Protein AF-A0A520GVR5-F1 (afdb_monomer_lite)

Radius of gyration: 14.78 Å; chains: 1; bounding box: 39×14×40 Å

Foldseek 3Di:
DDKDWDFLWWWFFADACVPAVPGPGGTHIDTDTWIWDQDPVGTDIRDDHDDPVCVVPVPVPPPPVCCNGGVIPD

Sequence (74 aa):
MRIHHLNCGTCCPAGGRLFDGYTPHGAAHLVCHCLLIETDAGLVLVDTGYGTRDVDHPHDRLADFFIALNRPRL

Structure (mmCIF, N/CA/C/O backbone):
data_AF-A0A520GVR5-F1
#
_entry.id   AF-A0A520GVR5-F1
#
loop_
_atom_site.group_PDB
_atom_site.id
_atom_site.type_symbol
_atom_site.label_atom_id
_atom_site.label_alt_id
_atom_site.label_comp_id
_atom_site.label_asym_id
_atom_site.label_entity_id
_atom_site.label_seq_id
_atom_site.pdbx_PDB_ins_code
_atom_site.Cartn_x
_atom_site.Cartn_y
_atom_site.Cartn_z
_atom_site.occupancy
_atom_site.B_iso_or_equiv
_atom_site.auth_seq_id
_atom_site.auth_comp_id
_atom_site.auth_asym_id
_atom_site.auth_atom_id
_atom_site.pdbx_PDB_model_num
ATOM 1 N N . MET A 1 1 ? -8.707 -0.622 23.202 1.00 92.81 1 MET A N 1
ATOM 2 C CA . MET A 1 1 ? -8.147 -0.153 21.915 1.00 92.81 1 MET A CA 1
ATOM 3 C C . MET A 1 1 ? -7.102 -1.141 21.418 1.00 92.81 1 MET A C 1
ATOM 5 O O . MET A 1 1 ? -6.181 -1.449 22.170 1.00 92.81 1 MET A O 1
ATOM 9 N N . ARG A 1 2 ? -7.249 -1.644 20.189 1.00 98.19 2 ARG A N 1
ATOM 10 C CA . ARG A 1 2 ? -6.315 -2.586 19.544 1.00 98.19 2 ARG A CA 1
ATOM 11 C C . ARG A 1 2 ? -6.046 -2.135 18.110 1.00 98.19 2 ARG A C 1
ATOM 13 O O . ARG A 1 2 ? -6.960 -1.662 17.448 1.00 98.19 2 ARG A O 1
ATOM 20 N N . ILE A 1 3 ? -4.805 -2.259 17.640 1.00 98.12 3 ILE A N 1
ATOM 21 C CA . ILE A 1 3 ? -4.405 -1.854 16.284 1.00 98.12 3 ILE A CA 1
ATOM 22 C C . ILE A 1 3 ? -3.957 -3.093 15.514 1.00 98.12 3 ILE A C 1
ATOM 24 O O . ILE A 1 3 ? -3.084 -3.835 15.966 1.00 98.12 3 ILE A O 1
ATOM 28 N N . HIS A 1 4 ? -4.559 -3.301 14.349 1.00 97.69 4 HIS A N 1
ATOM 29 C CA . HIS A 1 4 ? -4.236 -4.368 13.414 1.00 97.69 4 HIS A CA 1
ATOM 30 C C . HIS A 1 4 ? -3.562 -3.749 12.196 1.00 97.69 4 HIS A C 1
ATOM 32 O O . HIS A 1 4 ? -4.124 -2.870 11.545 1.00 97.69 4 HIS A O 1
ATOM 38 N N . HIS A 1 5 ? -2.360 -4.223 11.888 1.00 97.00 5 HIS A N 1
ATOM 39 C CA . HIS A 1 5 ? -1.634 -3.829 10.689 1.00 97.00 5 HIS A CA 1
ATOM 40 C C . HIS A 1 5 ? -2.005 -4.785 9.560 1.00 97.00 5 HIS A C 1
ATOM 42 O O . HIS A 1 5 ? -1.771 -5.990 9.663 1.00 97.00 5 HIS A O 1
ATOM 48 N N . LEU A 1 6 ? -2.594 -4.251 8.498 1.00 95.69 6 LEU A N 1
ATOM 49 C CA . LEU A 1 6 ? -2.964 -5.006 7.309 1.00 95.69 6 LEU A CA 1
ATOM 50 C C . LEU A 1 6 ? -1.915 -4.750 6.224 1.00 95.69 6 LEU A C 1
ATOM 52 O O . LEU A 1 6 ? -1.603 -3.600 5.916 1.00 95.69 6 LEU A O 1
ATOM 56 N N . ASN A 1 7 ? -1.370 -5.822 5.644 1.00 93.62 7 ASN A N 1
ATOM 57 C CA . ASN A 1 7 ? -0.558 -5.717 4.435 1.00 93.62 7 ASN A CA 1
ATOM 58 C C . ASN A 1 7 ? -1.503 -5.562 3.240 1.00 93.62 7 ASN A C 1
ATOM 60 O O . ASN A 1 7 ? -2.141 -6.529 2.828 1.00 93.62 7 ASN A O 1
ATOM 64 N N . CYS A 1 8 ? -1.588 -4.344 2.714 1.00 93.94 8 CYS A N 1
ATOM 65 C CA . CYS A 1 8 ? -2.420 -3.985 1.570 1.00 93.94 8 CYS A CA 1
ATOM 66 C C . CYS A 1 8 ? -1.617 -3.905 0.257 1.00 93.94 8 CYS A C 1
ATOM 68 O O . CYS A 1 8 ? -2.054 -3.264 -0.694 1.00 93.94 8 CYS A O 1
ATOM 70 N N . GLY A 1 9 ? -0.427 -4.511 0.206 1.00 92.69 9 GLY A N 1
ATOM 71 C CA . GLY A 1 9 ? 0.439 -4.548 -0.971 1.00 92.69 9 GLY A CA 1
ATOM 72 C C . GLY A 1 9 ? 1.909 -4.360 -0.607 1.00 92.69 9 GLY A C 1
ATOM 73 O O . GLY A 1 9 ? 2.246 -3.690 0.369 1.00 92.69 9 GLY A O 1
ATOM 74 N N . THR A 1 10 ? 2.806 -4.942 -1.404 1.00 94.12 10 THR A N 1
ATOM 75 C CA . THR A 1 10 ? 4.262 -4.783 -1.240 1.00 94.12 10 THR A CA 1
ATOM 76 C C . THR A 1 10 ? 4.839 -4.074 -2.459 1.00 94.12 10 THR A C 1
ATOM 78 O O . THR A 1 10 ? 4.576 -4.492 -3.579 1.00 94.12 10 THR A O 1
ATOM 81 N N . CYS A 1 11 ? 5.657 -3.045 -2.260 1.00 94.62 11 CYS A N 1
ATOM 82 C CA . CYS A 1 11 ? 6.328 -2.306 -3.330 1.00 94.62 11 CYS A CA 1
ATOM 83 C C . CYS A 1 11 ? 7.838 -2.510 -3.249 1.00 94.62 11 CYS A C 1
ATOM 85 O O . CYS A 1 11 ? 8.418 -2.505 -2.159 1.00 94.62 11 CYS A O 1
ATOM 87 N N . CYS A 1 12 ? 8.476 -2.652 -4.410 1.00 95.62 12 CYS A N 1
ATOM 88 C CA . CYS A 1 12 ? 9.920 -2.814 -4.529 1.00 95.62 12 CYS A CA 1
ATOM 89 C C . CYS A 1 12 ? 10.562 -1.662 -5.317 1.00 95.62 12 CYS A C 1
ATOM 91 O O . CYS A 1 12 ? 11.103 -1.897 -6.407 1.00 95.62 12 CYS A O 1
ATOM 93 N N . PRO A 1 13 ? 10.489 -0.412 -4.823 1.00 95.06 13 PRO A N 1
ATOM 94 C CA . PRO A 1 13 ? 10.867 0.741 -5.618 1.00 95.06 13 PRO A CA 1
ATOM 95 C C . PRO A 1 13 ? 12.365 0.771 -5.926 1.00 95.06 13 PRO A C 1
ATOM 97 O O . PRO A 1 13 ? 13.204 0.383 -5.107 1.00 95.06 13 PRO A O 1
ATOM 100 N N . ALA A 1 14 ? 12.713 1.261 -7.115 1.00 92.56 14 ALA A N 1
ATOM 101 C CA . ALA A 1 14 ? 14.108 1.458 -7.499 1.00 92.56 14 ALA A CA 1
ATOM 102 C C . ALA A 1 14 ? 14.687 2.689 -6.783 1.00 92.56 14 ALA A C 1
ATOM 104 O O . ALA A 1 14 ? 14.231 3.803 -7.011 1.00 92.56 14 ALA A O 1
ATOM 105 N N . GLY A 1 15 ? 15.710 2.497 -5.948 1.00 91.94 15 GLY A N 1
ATOM 106 C CA . GLY A 1 15 ? 16.331 3.574 -5.164 1.00 91.94 15 GLY A CA 1
ATOM 107 C C . GLY A 1 15 ? 16.784 3.165 -3.761 1.00 91.94 15 GLY A C 1
ATOM 108 O O . GLY A 1 15 ? 17.344 4.001 -3.053 1.00 91.94 15 GLY A O 1
ATOM 109 N N . GLY A 1 16 ? 16.569 1.899 -3.370 1.00 93.88 16 GLY A N 1
ATOM 110 C CA . GLY A 1 16 ? 17.021 1.313 -2.104 1.00 93.88 16 GLY A CA 1
ATOM 111 C C . GLY A 1 16 ? 16.747 2.232 -0.914 1.00 93.88 16 GLY A C 1
ATOM 112 O O . GLY A 1 16 ? 15.600 2.564 -0.620 1.00 93.88 16 GLY A O 1
ATOM 113 N N . ARG A 1 17 ? 17.826 2.723 -0.301 1.00 95.06 17 ARG A N 1
ATOM 114 C CA . ARG A 1 17 ? 17.838 3.532 0.919 1.00 95.06 17 ARG A CA 1
ATOM 115 C C . ARG A 1 17 ? 17.026 4.816 0.807 1.00 95.06 17 ARG A C 1
ATOM 117 O O . ARG A 1 17 ? 16.587 5.325 1.829 1.00 95.06 17 ARG A O 1
ATOM 124 N N . LEU A 1 18 ? 16.835 5.353 -0.399 1.00 94.38 18 LEU A N 1
ATOM 125 C CA . LEU A 1 18 ? 15.976 6.525 -0.606 1.00 94.38 18 LEU A CA 1
ATOM 126 C C . LEU A 1 18 ? 14.507 6.238 -0.266 1.00 94.38 18 LEU A C 1
ATOM 128 O O . LEU A 1 18 ? 13.774 7.165 0.056 1.00 94.38 18 LEU A O 1
ATOM 132 N N . PHE A 1 19 ? 14.096 4.972 -0.330 1.00 93.81 19 PHE A N 1
ATOM 133 C CA . PHE A 1 19 ? 12.732 4.536 -0.060 1.00 93.81 19 PHE A CA 1
ATOM 134 C C . PHE A 1 19 ? 12.595 3.871 1.308 1.00 93.81 19 PHE A C 1
ATOM 136 O O . PHE A 1 19 ? 11.730 4.268 2.080 1.00 93.81 19 PHE A O 1
ATOM 143 N N . ASP A 1 20 ? 13.426 2.875 1.623 1.00 93.88 20 ASP A N 1
ATOM 144 C CA . ASP A 1 20 ? 13.278 2.099 2.864 1.00 93.88 20 ASP A CA 1
ATOM 145 C C . ASP A 1 20 ? 14.217 2.536 4.000 1.00 93.88 20 ASP A C 1
ATOM 147 O O . ASP A 1 20 ? 14.048 2.114 5.140 1.00 93.88 20 ASP A O 1
ATOM 151 N N . GLY A 1 21 ? 15.191 3.404 3.720 1.00 95.06 21 GLY A N 1
ATOM 152 C CA . GLY A 1 21 ? 16.136 3.913 4.712 1.00 95.06 21 GLY A CA 1
ATOM 153 C C . GLY A 1 21 ? 17.286 2.966 5.073 1.00 95.06 21 GLY A C 1
ATOM 154 O O . GLY A 1 21 ? 18.211 3.409 5.759 1.00 95.06 21 GLY A O 1
ATOM 155 N N . TYR A 1 22 ? 17.314 1.719 4.581 1.00 94.81 22 TYR A N 1
ATOM 156 C CA . TYR A 1 22 ? 18.339 0.733 4.966 1.00 94.81 22 TYR A CA 1
ATOM 157 C C . TYR A 1 22 ? 18.947 -0.083 3.815 1.00 94.81 22 TYR A C 1
ATOM 159 O O . TYR A 1 22 ? 20.097 -0.506 3.943 1.00 94.81 22 TYR A O 1
ATOM 167 N N . THR A 1 23 ? 18.262 -0.286 2.688 1.00 94.75 23 THR A N 1
ATOM 168 C CA . THR A 1 23 ? 18.797 -1.074 1.564 1.00 94.75 23 THR A CA 1
ATOM 169 C C . THR A 1 23 ? 19.851 -0.268 0.809 1.00 94.75 23 THR A C 1
ATOM 171 O O . THR A 1 23 ? 19.504 0.732 0.190 1.00 94.75 23 THR A O 1
ATOM 174 N N . PRO A 1 24 ? 21.140 -0.655 0.780 1.00 92.38 24 PRO A N 1
ATOM 175 C CA . PRO A 1 24 ? 22.182 0.228 0.262 1.00 92.38 24 PRO A CA 1
ATOM 176 C C . PRO A 1 24 ? 21.937 0.707 -1.176 1.00 92.38 24 PRO A C 1
ATOM 178 O O . PRO A 1 24 ? 22.127 1.891 -1.464 1.00 92.38 24 PRO A O 1
ATOM 181 N N . HIS A 1 25 ? 21.564 -0.198 -2.087 1.00 91.88 25 HIS A N 1
ATOM 182 C CA . HIS A 1 25 ? 21.374 0.065 -3.520 1.00 91.88 25 HIS A CA 1
ATOM 183 C C . HIS A 1 25 ? 20.280 -0.865 -4.076 1.00 91.88 25 HIS A C 1
ATOM 185 O O . HIS A 1 25 ? 20.003 -1.911 -3.494 1.00 91.88 25 HIS A O 1
ATOM 191 N N . GLY A 1 26 ? 19.709 -0.541 -5.240 1.00 91.69 26 GLY A N 1
ATOM 192 C CA . GLY A 1 26 ? 18.788 -1.439 -5.948 1.00 91.69 26 GLY A CA 1
ATOM 193 C C . GLY A 1 26 ? 17.322 -1.280 -5.538 1.00 91.69 26 GLY A C 1
ATOM 194 O O . GLY A 1 26 ? 16.819 -0.156 -5.466 1.00 91.69 26 GLY A O 1
ATOM 195 N N . ALA A 1 27 ? 16.619 -2.400 -5.357 1.00 94.25 27 ALA A N 1
ATOM 196 C CA . ALA A 1 27 ? 15.194 -2.418 -5.034 1.00 94.25 27 ALA A CA 1
ATOM 197 C C . ALA A 1 27 ? 14.981 -2.365 -3.518 1.00 94.25 27 ALA A C 1
ATOM 199 O O . ALA A 1 27 ? 15.476 -3.229 -2.799 1.00 94.25 27 ALA A O 1
ATOM 200 N N . ALA A 1 28 ? 14.247 -1.359 -3.052 1.00 95.81 28 ALA A N 1
ATOM 201 C CA . ALA A 1 28 ? 13.843 -1.258 -1.655 1.00 95.81 28 ALA A CA 1
ATOM 202 C C . ALA A 1 28 ? 12.713 -2.251 -1.339 1.00 95.81 28 ALA A C 1
ATOM 204 O O . ALA A 1 28 ? 12.152 -2.866 -2.248 1.00 95.81 28 ALA A O 1
ATOM 205 N N . HIS A 1 29 ? 12.340 -2.373 -0.068 1.00 94.56 29 HIS A N 1
ATOM 206 C CA . HIS A 1 29 ? 11.168 -3.147 0.347 1.00 94.56 29 HIS A CA 1
ATOM 207 C C . HIS A 1 29 ? 10.224 -2.292 1.191 1.00 94.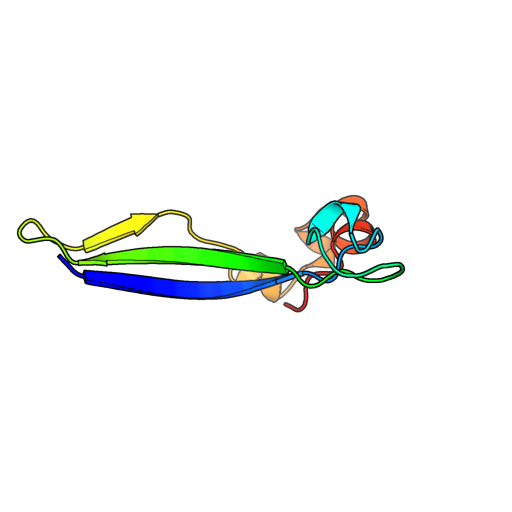56 29 HIS A C 1
ATOM 209 O O . HIS A 1 29 ? 10.518 -1.965 2.341 1.00 94.56 29 HIS A O 1
ATOM 215 N N . LEU A 1 30 ? 9.075 -1.951 0.607 1.00 93.88 30 LEU A N 1
ATOM 216 C CA . LEU A 1 30 ? 8.014 -1.182 1.246 1.00 93.88 30 LEU A CA 1
ATOM 217 C C . LEU A 1 30 ? 6.716 -1.980 1.293 1.00 93.88 30 LEU A C 1
ATOM 219 O O . LEU A 1 30 ? 6.455 -2.837 0.452 1.00 93.88 30 LEU A O 1
ATOM 223 N N . VAL A 1 31 ? 5.877 -1.638 2.260 1.00 93.00 31 VAL A N 1
ATOM 224 C CA . VAL A 1 31 ? 4.545 -2.207 2.439 1.00 93.00 31 VAL A CA 1
ATOM 225 C C . VAL A 1 31 ? 3.524 -1.078 2.493 1.00 93.00 31 VAL A C 1
ATOM 227 O O . VAL A 1 31 ? 3.741 -0.062 3.154 1.00 93.00 31 VAL A O 1
ATOM 230 N N . CYS A 1 32 ? 2.410 -1.253 1.789 1.00 92.56 32 CYS A N 1
ATOM 231 C CA . CYS A 1 32 ? 1.228 -0.423 1.953 1.00 92.56 32 CYS A CA 1
ATOM 232 C C . CYS A 1 32 ? 0.509 -0.900 3.222 1.00 92.56 32 CYS A C 1
ATOM 234 O O . CYS A 1 32 ? -0.166 -1.929 3.216 1.00 92.56 32 CYS A O 1
ATOM 236 N N . HIS A 1 33 ? 0.744 -0.215 4.341 1.00 94.81 33 HIS A N 1
ATOM 237 C CA . HIS A 1 33 ? 0.112 -0.537 5.617 1.00 94.81 33 HIS A CA 1
ATOM 238 C C . HIS A 1 33 ? -1.221 0.189 5.756 1.00 94.81 33 HIS A C 1
ATOM 240 O O . HIS A 1 33 ? -1.239 1.402 5.946 1.00 94.81 33 HIS A O 1
ATOM 246 N N . CYS A 1 34 ? -2.314 -0.571 5.769 1.00 96.75 34 CYS A N 1
ATOM 247 C CA . CYS A 1 34 ? -3.585 -0.072 6.281 1.00 96.75 34 CYS A CA 1
ATOM 248 C C . CYS A 1 34 ? -3.697 -0.420 7.770 1.00 96.75 34 CYS A C 1
ATOM 250 O O . CYS A 1 34 ? -3.201 -1.466 8.211 1.00 96.75 34 CYS A O 1
ATOM 252 N N . LEU A 1 35 ? -4.362 0.429 8.552 1.00 98.12 35 LEU A N 1
ATOM 253 C CA . LEU A 1 35 ? -4.618 0.149 9.967 1.00 98.12 35 LEU A CA 1
ATOM 254 C C . LEU A 1 35 ? -6.103 -0.099 10.180 1.00 98.12 35 LEU A C 1
ATOM 256 O O . LEU A 1 35 ? -6.923 0.766 9.883 1.00 98.12 35 LEU A O 1
ATOM 260 N N . LEU A 1 36 ? -6.439 -1.245 10.762 1.00 98.12 36 LEU A N 1
ATOM 261 C CA . LEU A 1 36 ? -7.753 -1.464 11.350 1.00 98.12 36 LEU A CA 1
ATOM 262 C C . LEU A 1 36 ? -7.635 -1.281 12.862 1.00 98.12 36 LEU A C 1
ATOM 264 O O . LEU A 1 36 ? -6.903 -2.007 13.535 1.00 98.12 36 LEU A O 1
ATOM 268 N N . ILE A 1 37 ? -8.336 -0.289 13.392 1.00 98.50 37 ILE A N 1
ATOM 269 C CA . ILE A 1 37 ? -8.271 0.097 14.797 1.00 98.50 37 ILE A CA 1
ATOM 270 C C . ILE A 1 37 ? -9.599 -0.262 15.459 1.00 98.50 37 ILE A C 1
ATOM 272 O O . ILE A 1 37 ? -10.649 0.276 15.111 1.00 98.50 37 ILE A O 1
ATOM 276 N N . GLU A 1 38 ? -9.543 -1.160 16.438 1.00 98.56 38 GLU A N 1
ATOM 277 C CA . GLU A 1 38 ? -10.671 -1.499 17.300 1.00 98.56 38 GLU A CA 1
ATOM 278 C C . GLU A 1 38 ? -10.763 -0.477 18.444 1.00 98.56 38 GLU A C 1
ATOM 280 O O . GLU A 1 38 ? -9.830 -0.324 19.247 1.00 98.56 38 GLU A O 1
ATOM 285 N N . THR A 1 39 ? -11.897 0.217 18.530 1.00 98.12 39 THR A N 1
ATOM 286 C CA . THR A 1 39 ? -12.225 1.192 19.581 1.00 98.12 39 THR A CA 1
ATOM 287 C C . THR A 1 39 ? -13.547 0.823 20.254 1.00 98.12 39 THR A C 1
ATOM 289 O O . THR A 1 39 ? -14.327 0.045 19.710 1.00 98.12 39 THR A O 1
ATOM 292 N N . ASP A 1 40 ? -13.840 1.422 21.408 1.00 97.81 40 ASP A N 1
ATOM 293 C CA . ASP A 1 40 ? -15.096 1.162 22.127 1.00 97.81 40 ASP A CA 1
ATOM 294 C C . ASP A 1 40 ? -16.331 1.675 21.360 1.00 97.81 40 ASP A C 1
ATOM 296 O O . ASP A 1 40 ? -17.439 1.186 21.560 1.00 97.81 40 ASP A O 1
ATOM 300 N N . ALA A 1 41 ? -16.143 2.636 20.447 1.00 97.69 41 ALA A N 1
ATOM 301 C CA . ALA A 1 41 ? -17.193 3.178 19.584 1.00 97.69 41 ALA A CA 1
ATOM 302 C C . ALA A 1 41 ? -17.346 2.415 18.251 1.00 97.69 41 ALA A C 1
ATOM 304 O O . ALA A 1 41 ? -18.241 2.732 17.468 1.00 97.69 41 ALA A O 1
ATOM 305 N N . GLY A 1 42 ? -16.481 1.431 17.977 1.00 97.94 42 GLY A N 1
ATOM 306 C CA . GLY A 1 42 ? -16.484 0.648 16.741 1.00 97.94 42 GLY A CA 1
ATOM 307 C C . GLY A 1 42 ? -15.112 0.549 16.072 1.00 97.94 42 GLY A C 1
ATOM 308 O O . GLY A 1 42 ? -14.068 0.779 16.688 1.00 97.94 42 GLY A O 1
ATOM 309 N N . LEU A 1 43 ? -15.121 0.183 14.789 1.00 98.38 43 LEU A N 1
ATOM 310 C CA . LEU A 1 43 ? -13.920 -0.001 13.975 1.00 98.38 43 LEU A CA 1
ATOM 311 C C . LEU A 1 43 ? -13.581 1.273 13.198 1.00 98.38 43 LEU A C 1
ATOM 313 O O . LEU A 1 43 ? -14.452 1.865 12.562 1.00 98.38 43 LEU A O 1
ATOM 317 N N . VAL A 1 44 ? -12.305 1.650 13.199 1.00 98.31 44 VAL A N 1
ATOM 318 C CA . VAL A 1 44 ? -11.765 2.727 12.362 1.00 98.31 44 VAL A CA 1
ATOM 319 C C . VAL A 1 44 ? -10.777 2.126 11.375 1.00 98.31 44 VAL A C 1
ATOM 321 O O . VAL A 1 44 ? -9.826 1.459 11.778 1.00 98.31 44 VAL A O 1
ATOM 324 N N . LEU A 1 45 ? -10.999 2.369 10.086 1.00 97.94 45 LEU A N 1
ATOM 325 C CA . LEU A 1 45 ? -10.072 1.995 9.026 1.00 97.94 45 LEU A CA 1
ATOM 326 C C . LEU A 1 45 ? -9.272 3.229 8.602 1.00 97.94 45 LEU A C 1
ATOM 328 O O . LEU A 1 45 ? -9.850 4.257 8.249 1.00 97.94 45 LEU A O 1
ATOM 332 N N . VAL A 1 46 ? -7.948 3.120 8.655 1.00 97.69 46 VAL A N 1
ATOM 333 C CA . VAL A 1 46 ? -7.015 4.131 8.154 1.00 97.69 46 VAL A CA 1
ATOM 334 C C . VAL A 1 46 ? -6.393 3.605 6.868 1.00 97.69 46 VAL A C 1
ATOM 336 O O . VAL A 1 46 ? -5.705 2.583 6.900 1.00 97.69 46 VAL A O 1
ATOM 339 N N . ASP A 1 47 ? -6.617 4.348 5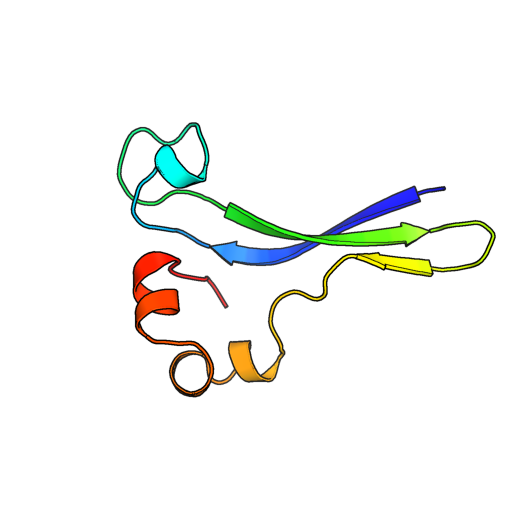.782 1.00 96.00 47 A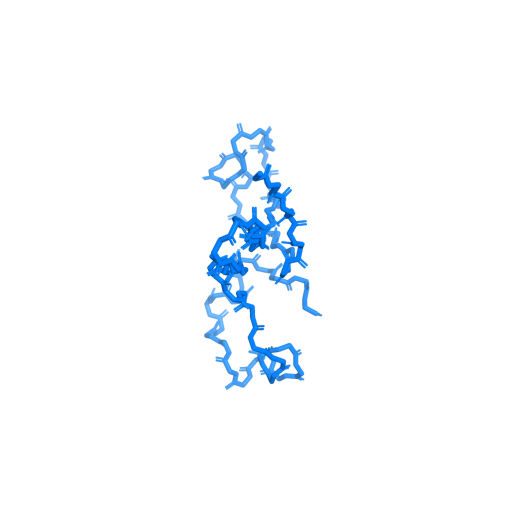SP A N 1
ATOM 340 C CA . ASP A 1 47 ? -6.255 3.985 4.405 1.00 96.00 47 ASP A CA 1
ATOM 341 C C . ASP A 1 47 ? -6.974 2.716 3.891 1.00 96.00 47 ASP A C 1
ATOM 343 O O . ASP A 1 47 ? -7.606 1.979 4.649 1.00 96.00 47 ASP A O 1
ATOM 347 N N . THR A 1 48 ? -6.933 2.478 2.582 1.00 94.75 48 THR A N 1
ATOM 348 C CA . THR A 1 48 ? -7.624 1.350 1.929 1.00 94.75 48 THR A CA 1
ATOM 349 C C . THR A 1 48 ? -6.769 0.591 0.918 1.00 94.75 48 THR A C 1
ATOM 351 O O . THR A 1 48 ? -7.262 -0.358 0.315 1.00 94.75 48 THR A O 1
ATOM 354 N N . GLY A 1 49 ? -5.506 0.976 0.727 1.00 93.38 49 GLY A N 1
ATOM 355 C CA . GLY A 1 49 ? -4.602 0.294 -0.198 1.00 93.38 49 GLY A CA 1
ATOM 356 C C . GLY A 1 49 ? -5.085 0.301 -1.651 1.00 93.38 49 GLY A C 1
ATOM 357 O O . GLY A 1 49 ? -5.773 1.227 -2.083 1.00 93.38 49 GLY A O 1
ATOM 358 N N . TYR A 1 50 ? -4.703 -0.726 -2.417 1.00 93.19 50 TYR A N 1
ATOM 359 C CA . TYR A 1 50 ? -5.089 -0.865 -3.824 1.00 93.19 50 TYR A CA 1
ATOM 360 C C . TYR A 1 50 ? -6.522 -1.372 -3.983 1.00 93.19 50 TYR A C 1
ATOM 362 O O . TYR A 1 50 ? -6.964 -2.276 -3.270 1.00 93.19 50 TYR A O 1
ATOM 370 N N . GLY A 1 51 ? -7.242 -0.841 -4.974 1.00 93.44 51 GLY A N 1
ATOM 371 C CA . GLY A 1 51 ? -8.526 -1.406 -5.363 1.00 93.44 51 GLY A CA 1
ATOM 372 C C . GLY A 1 51 ? -8.345 -2.788 -5.989 1.00 93.44 51 GLY A C 1
ATOM 373 O O . GLY A 1 51 ? -7.379 -3.027 -6.707 1.00 93.44 51 GLY A O 1
ATOM 374 N N . THR A 1 52 ? -9.311 -3.689 -5.799 1.00 94.62 52 THR A N 1
ATOM 375 C CA . THR A 1 52 ? -9.265 -5.043 -6.388 1.00 94.62 52 THR A CA 1
ATOM 376 C C . THR A 1 52 ? -9.086 -5.013 -7.903 1.00 94.62 52 THR A C 1
ATOM 378 O O . THR A 1 52 ? -8.280 -5.750 -8.448 1.00 94.62 52 THR A O 1
ATOM 381 N N . ARG A 1 53 ? -9.739 -4.070 -8.588 1.00 96.00 53 ARG A N 1
ATOM 382 C CA . ARG A 1 53 ? -9.538 -3.882 -10.030 1.00 96.00 53 ARG A CA 1
ATOM 383 C C . ARG A 1 53 ? -8.139 -3.385 -10.381 1.00 96.00 53 ARG A C 1
ATOM 385 O O . ARG A 1 53 ? -7.661 -3.717 -11.454 1.00 96.00 53 ARG A O 1
ATOM 392 N N . ASP A 1 54 ? -7.506 -2.580 -9.526 1.00 94.56 54 ASP A N 1
ATOM 393 C CA . ASP A 1 54 ? -6.127 -2.125 -9.748 1.00 94.56 54 ASP A CA 1
ATOM 394 C C . ASP A 1 54 ? -5.142 -3.297 -9.610 1.00 94.56 54 ASP A C 1
ATOM 396 O O . ASP A 1 54 ? -4.106 -3.296 -10.262 1.00 94.56 54 ASP A O 1
ATOM 400 N N . VAL A 1 55 ? -5.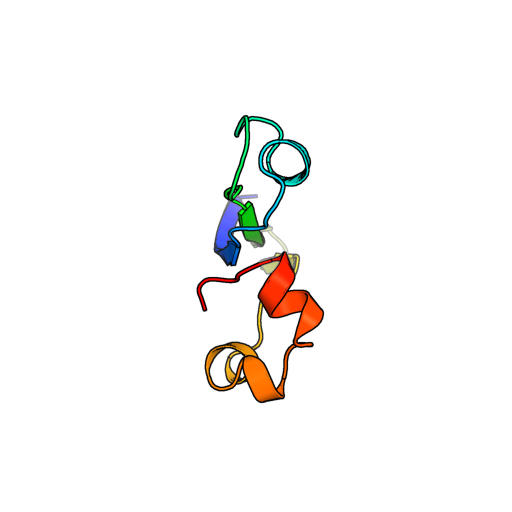485 -4.312 -8.808 1.00 93.44 55 VAL A N 1
ATOM 401 C CA . VAL A 1 55 ? -4.753 -5.585 -8.720 1.00 93.44 55 VAL A CA 1
ATOM 402 C C . VAL A 1 55 ? -5.010 -6.462 -9.948 1.00 93.44 55 VAL A C 1
ATOM 404 O O . VAL A 1 55 ? -4.063 -6.988 -10.524 1.00 93.44 55 VAL A O 1
ATOM 407 N N . ASP A 1 56 ? -6.266 -6.577 -10.387 1.00 95.62 56 ASP A N 1
ATOM 408 C CA . ASP A 1 56 ? -6.640 -7.405 -11.545 1.00 95.62 56 ASP A CA 1
ATOM 409 C C . ASP A 1 56 ? -6.119 -6.830 -12.878 1.00 95.62 56 ASP A C 1
ATOM 411 O O . ASP A 1 56 ? -5.771 -7.571 -13.799 1.00 95.62 56 ASP A O 1
ATOM 415 N N . HIS A 1 57 ? -6.066 -5.498 -12.991 1.00 95.56 57 HIS A N 1
ATOM 416 C CA . HIS A 1 57 ? -5.710 -4.767 -14.212 1.00 95.56 57 HIS A CA 1
ATOM 417 C C . HIS A 1 57 ? -4.723 -3.618 -13.928 1.00 95.56 57 HIS A C 1
ATOM 419 O O . HIS A 1 57 ? -5.047 -2.447 -14.156 1.00 95.56 57 HIS A O 1
ATOM 425 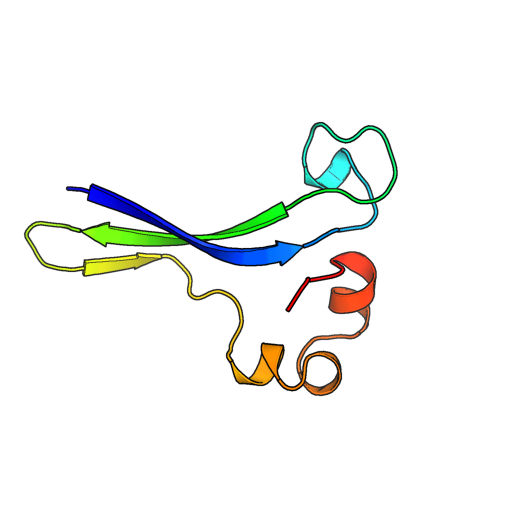N N . PRO A 1 58 ? -3.506 -3.911 -13.434 1.00 93.44 58 PRO A N 1
ATOM 426 C CA . PRO A 1 58 ? -2.599 -2.886 -12.927 1.00 93.44 58 PRO A CA 1
ATOM 427 C C . PRO A 1 58 ? -2.133 -1.925 -14.015 1.00 93.44 58 PRO A C 1
ATOM 429 O O . PRO A 1 58 ? -2.154 -0.721 -13.797 1.00 93.44 58 PRO A O 1
ATOM 432 N N . HIS A 1 59 ? -1.795 -2.423 -15.205 1.00 93.88 59 HIS A N 1
ATOM 433 C CA . HIS A 1 59 ? -1.320 -1.595 -16.320 1.00 93.88 59 HIS A CA 1
ATOM 434 C C . HIS A 1 59 ? -2.409 -0.729 -16.966 1.00 93.88 59 HIS A C 1
ATOM 436 O O . HIS A 1 59 ? -2.100 0.295 -17.564 1.00 93.88 59 HIS A O 1
ATOM 442 N N . ASP A 1 60 ? -3.682 -1.095 -16.807 1.00 95.75 60 ASP A N 1
ATOM 443 C CA . ASP A 1 60 ? -4.797 -0.305 -17.340 1.00 95.75 60 ASP A CA 1
ATOM 444 C C . ASP A 1 60 ? -5.262 0.777 -16.354 1.00 95.75 60 ASP A C 1
ATOM 446 O O . ASP A 1 60 ? -5.986 1.704 -16.726 1.00 95.75 60 ASP A O 1
ATOM 450 N N . ARG A 1 61 ? -4.912 0.633 -15.068 1.00 95.88 61 ARG A N 1
ATOM 451 C CA . ARG A 1 61 ? -5.513 1.410 -13.971 1.00 95.88 61 ARG A CA 1
ATOM 452 C C . ARG A 1 61 ? -4.517 2.194 -13.135 1.00 95.88 61 ARG A C 1
ATOM 454 O O . ARG A 1 61 ? -4.896 3.198 -12.535 1.00 95.88 61 ARG A O 1
ATOM 461 N N . LEU A 1 62 ? -3.260 1.773 -13.107 1.00 94.50 62 LEU A N 1
ATOM 462 C CA . LEU A 1 62 ? -2.167 2.488 -12.465 1.00 94.50 62 LEU A CA 1
ATOM 463 C C . LEU A 1 62 ? -1.282 3.102 -13.546 1.00 94.50 62 LEU A C 1
ATOM 465 O O . LEU A 1 62 ? -1.046 2.506 -14.590 1.00 94.50 62 LEU A O 1
ATOM 469 N N . ALA A 1 63 ? -0.772 4.305 -13.292 1.00 95.50 63 ALA A N 1
ATOM 470 C CA . ALA A 1 63 ? 0.119 4.961 -14.241 1.00 95.50 63 ALA A CA 1
ATOM 471 C C . ALA A 1 63 ? 1.377 4.109 -14.488 1.00 95.50 63 ALA A C 1
ATOM 473 O O . ALA A 1 63 ? 2.018 3.664 -13.535 1.00 95.50 63 ALA A O 1
ATOM 474 N N . ASP A 1 64 ? 1.803 3.968 -15.744 1.00 94.56 64 ASP A N 1
ATOM 475 C CA . ASP A 1 64 ? 3.001 3.185 -16.091 1.00 94.56 64 ASP A CA 1
ATOM 476 C C . ASP A 1 64 ? 4.250 3.653 -15.339 1.00 94.56 64 ASP A C 1
ATOM 478 O O . ASP A 1 64 ? 5.045 2.843 -14.863 1.00 94.56 64 ASP A O 1
ATOM 482 N N . PHE A 1 65 ? 4.396 4.970 -15.156 1.00 94.69 65 PHE A N 1
ATOM 483 C CA . PHE A 1 65 ? 5.472 5.534 -14.343 1.00 94.69 65 PHE A CA 1
ATOM 484 C C . PHE A 1 65 ? 5.416 5.040 -12.890 1.00 94.69 65 PHE A C 1
ATOM 486 O O . PHE A 1 65 ? 6.450 4.701 -12.313 1.00 94.69 65 PHE A O 1
ATOM 493 N N . PHE A 1 66 ? 4.217 4.958 -12.305 1.00 93.50 66 PHE A N 1
ATOM 494 C CA . PHE A 1 66 ? 4.029 4.448 -10.950 1.00 93.50 66 PHE A CA 1
ATOM 495 C C . PHE A 1 66 ? 4.453 2.981 -10.853 1.00 93.50 66 PHE A C 1
ATOM 497 O O . PHE A 1 66 ? 5.208 2.639 -9.941 1.00 93.50 66 PHE A O 1
ATOM 504 N N . ILE A 1 67 ? 4.025 2.139 -11.798 1.00 94.38 67 ILE A N 1
ATOM 505 C CA . ILE A 1 67 ? 4.383 0.713 -11.836 1.00 94.38 67 ILE A CA 1
ATOM 506 C C . ILE A 1 67 ? 5.894 0.544 -12.022 1.00 94.38 67 ILE A C 1
ATOM 508 O O . ILE A 1 67 ? 6.523 -0.225 -11.295 1.00 94.38 67 ILE A O 1
ATOM 512 N N . ALA A 1 68 ? 6.498 1.291 -12.947 1.00 93.75 68 ALA A N 1
ATOM 513 C CA . ALA A 1 68 ? 7.924 1.196 -13.243 1.00 93.75 68 ALA A CA 1
ATOM 514 C C . ALA A 1 68 ? 8.803 1.621 -12.056 1.00 93.75 68 ALA A C 1
ATOM 516 O O . ALA A 1 68 ? 9.805 0.956 -11.760 1.00 93.75 68 ALA A O 1
ATOM 517 N N . LEU A 1 69 ? 8.425 2.711 -11.375 1.00 93.31 69 LEU A N 1
ATOM 518 C CA . LEU A 1 69 ? 9.162 3.241 -10.231 1.00 93.31 69 LEU A CA 1
ATOM 519 C C . LEU A 1 69 ? 8.953 2.396 -8.974 1.00 93.31 69 LEU A C 1
ATOM 521 O O . LEU A 1 69 ? 9.941 2.028 -8.343 1.00 93.31 69 LEU A O 1
ATOM 525 N N . ASN A 1 70 ? 7.697 2.103 -8.611 1.00 93.56 70 ASN A N 1
ATOM 526 C CA . ASN A 1 70 ? 7.348 1.479 -7.328 1.00 93.56 70 ASN A CA 1
ATOM 527 C C . ASN A 1 70 ? 7.348 -0.046 -7.360 1.00 93.56 70 ASN A C 1
ATOM 529 O O . ASN A 1 70 ? 7.479 -0.666 -6.306 1.00 93.56 70 ASN A O 1
ATOM 533 N N . ARG A 1 71 ? 7.218 -0.649 -8.548 1.00 93.81 71 ARG A N 1
ATOM 534 C CA . ARG A 1 71 ? 7.210 -2.103 -8.769 1.00 93.81 71 ARG A CA 1
ATOM 535 C C . ARG A 1 71 ? 6.345 -2.837 -7.735 1.00 93.81 71 ARG A C 1
ATOM 537 O O . ARG A 1 71 ? 6.877 -3.637 -6.955 1.00 93.81 71 ARG A O 1
ATOM 544 N N . PRO A 1 72 ? 5.043 -2.508 -7.660 1.00 92.75 72 PRO A N 1
ATOM 545 C CA . PRO A 1 72 ? 4.144 -3.155 -6.722 1.00 92.75 72 PRO A CA 1
ATOM 546 C C . PRO A 1 72 ? 3.993 -4.640 -7.084 1.00 92.75 72 PRO A C 1
ATOM 548 O O . PRO A 1 72 ? 3.914 -5.005 -8.255 1.00 92.75 72 PRO A O 1
ATOM 551 N N . ARG A 1 73 ? 3.992 -5.499 -6.067 1.00 89.38 73 ARG A N 1
ATOM 552 C CA . ARG A 1 73 ? 3.663 -6.924 -6.154 1.00 89.38 73 ARG A CA 1
ATOM 553 C C . ARG A 1 73 ? 2.182 -7.051 -5.814 1.00 89.38 73 ARG A C 1
ATOM 555 O O . ARG A 1 73 ? 1.840 -7.149 -4.634 1.00 89.38 73 ARG A O 1
ATOM 562 N N . LEU A 1 74 ? 1.357 -6.915 -6.847 1.00 81.56 74 LEU A N 1
ATOM 563 C CA . LEU A 1 74 ? -0.100 -7.028 -6.802 1.00 81.56 74 LEU A CA 1
ATOM 564 C C . LEU A 1 74 ? -0.515 -8.440 -7.214 1.00 81.56 74 LEU A C 1
ATOM 566 O O . LEU A 1 74 ? 0.164 -8.997 -8.108 1.00 81.56 74 LEU A O 1
#

pLDDT: mean 94.77, std 2.52, range [81.56, 98.56]

Secondary structure (DSSP, 8-state):
-EEEEEEEEEE--BTTHHHHSS--SSB--EEEEEEEEEE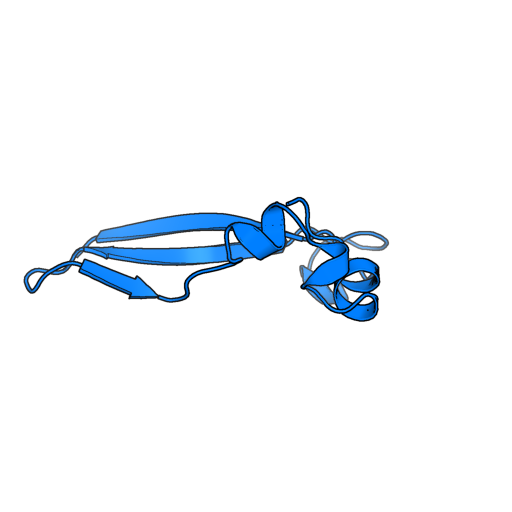TTEEEEE---S-HHHHHSHHHHS-HHHHHHH-EE-